Protein AF-A0A6D2G3J3-F1 (afdb_monomer_lite)

Secondary structure (DSSP, 8-state):
--------TT-PPPHHHHHHTT-GGGSB--HHHHHTT----TT-B-GGGS-GGGS-SS--EEEE-STTTT----TTS--HHHHHHHH-TTSEEEEESS---S-TT-TTT--GGG-----SSEEEEETTEEEEEE---S---GGGT-

Sequence (146 aa):
MYKGASLAPDGGFSGEDIKDNDLNASLYAGRIRKWLGDDKCDEARTINDIDFTKFSSEDPIIEIHGCKSGNDTDPLTDSITKNLSEELPNGYVIGHTTKANPIINGDGKTSRKQQDYRHGQRVIWKGGKVIKMINKKGMLTVKDFV

Foldseek 3Di:
DDPAQDQDPVGGDALCRCVVRVYPRLQAQDPLCVVVVVRSDPNRHHPVVDPLVPDDLDAEEEEDQAAQLVAPPDVRDHNNQLVVQLSRQRYKYKYANHGFFQQQVDPPPQDPVSGDRQADWMFIDHNSDTQDIDGDHDDDDPVNSD

Radius of gyration: 16.51 Å; chains: 1; bounding box: 36×44×38 Å

Organism: NCBI:txid59202

Structure (mmCIF, N/CA/C/O backbone):
data_AF-A0A6D2G3J3-F1
#
_entry.id   AF-A0A6D2G3J3-F1
#
loop_
_atom_site.group_PDB
_atom_site.id
_atom_site.type_symbol
_atom_site.label_atom_id
_atom_site.label_alt_id
_atom_site.label_comp_id
_atom_site.label_asym_id
_atom_site.label_entity_id
_atom_site.label_seq_id
_atom_site.pdbx_PDB_ins_code
_atom_site.Cartn_x
_atom_site.Cartn_y
_atom_site.Cartn_z
_atom_site.occupancy
_atom_site.B_iso_or_equiv
_atom_site.auth_seq_id
_atom_site.auth_comp_id
_atom_site.auth_asym_id
_atom_site.auth_atom_id
_atom_site.pdbx_PDB_model_num
ATOM 1 N N . MET A 1 1 ? 24.639 -5.647 -14.746 1.00 32.47 1 MET A N 1
ATOM 2 C CA . MET A 1 1 ? 23.232 -5.192 -14.692 1.00 32.47 1 MET A CA 1
ATOM 3 C C . MET A 1 1 ? 22.597 -5.927 -13.520 1.00 32.47 1 MET A C 1
ATOM 5 O O . MET A 1 1 ? 22.607 -7.147 -13.548 1.00 32.47 1 MET A O 1
ATOM 9 N N . TYR A 1 2 ? 22.183 -5.236 -12.453 1.00 28.42 2 TYR A N 1
ATOM 10 C CA . TYR A 1 2 ? 21.574 -5.899 -11.292 1.00 28.42 2 TYR A CA 1
ATOM 11 C C . TYR A 1 2 ? 20.195 -6.439 -11.690 1.00 28.42 2 TYR A C 1
ATOM 13 O O . TYR A 1 2 ? 19.309 -5.660 -12.045 1.00 28.42 2 TYR A O 1
ATOM 21 N N . LYS A 1 3 ? 20.029 -7.767 -11.671 1.00 36.06 3 LYS A N 1
ATOM 22 C CA . LYS A 1 3 ? 18.746 -8.449 -11.885 1.00 36.06 3 LYS A CA 1
ATOM 23 C C . LYS A 1 3 ? 17.907 -8.288 -10.611 1.00 36.06 3 LYS A C 1
ATOM 25 O O . LYS A 1 3 ? 17.947 -9.112 -9.711 1.00 36.06 3 LYS A O 1
ATOM 30 N N . GLY A 1 4 ? 17.228 -7.152 -10.484 1.00 37.12 4 GLY A N 1
ATOM 31 C CA . GLY A 1 4 ? 16.312 -6.898 -9.373 1.00 37.12 4 GLY A CA 1
ATOM 32 C C . GLY A 1 4 ? 15.032 -7.726 -9.493 1.00 37.12 4 GLY A C 1
ATOM 33 O O . GLY A 1 4 ? 14.555 -7.973 -10.599 1.00 37.12 4 GLY A O 1
ATOM 34 N N . ALA A 1 5 ? 14.473 -8.101 -8.342 1.00 42.00 5 ALA A N 1
ATOM 35 C CA . ALA A 1 5 ? 13.195 -8.784 -8.147 1.00 42.00 5 ALA A CA 1
ATOM 36 C C . ALA A 1 5 ? 12.000 -8.010 -8.731 1.00 42.00 5 ALA A C 1
ATOM 38 O O . ALA A 1 5 ? 11.238 -7.372 -8.011 1.00 42.00 5 ALA A O 1
ATOM 39 N N . SER A 1 6 ? 11.837 -8.006 -10.046 1.00 39.44 6 SER A N 1
ATOM 40 C CA . SER A 1 6 ? 10.628 -7.510 -10.688 1.00 39.44 6 SER A CA 1
ATOM 41 C C . SER A 1 6 ? 10.017 -8.679 -11.427 1.00 39.44 6 SER A C 1
ATOM 43 O O . SER A 1 6 ? 10.648 -9.220 -12.328 1.00 39.44 6 SER A O 1
ATOM 45 N N . LEU A 1 7 ? 8.790 -9.045 -11.053 1.00 44.38 7 LEU A N 1
ATOM 46 C CA . LEU A 1 7 ? 7.916 -9.905 -11.847 1.00 44.38 7 LEU A CA 1
ATOM 47 C C . LEU A 1 7 ? 7.783 -9.264 -13.232 1.00 44.38 7 LEU A C 1
ATOM 49 O O . LEU A 1 7 ? 7.046 -8.292 -13.421 1.00 44.38 7 LEU A O 1
ATOM 53 N N . ALA A 1 8 ? 8.603 -9.727 -14.166 1.00 41.12 8 ALA A N 1
ATOM 54 C CA . ALA A 1 8 ? 8.584 -9.267 -15.532 1.00 41.12 8 ALA A CA 1
ATOM 55 C C . ALA A 1 8 ? 7.423 -9.980 -16.260 1.00 41.12 8 ALA A C 1
ATOM 57 O O . ALA A 1 8 ? 7.144 -11.147 -15.965 1.00 41.12 8 ALA A O 1
ATOM 58 N N . PRO A 1 9 ? 6.685 -9.291 -17.150 1.00 37.84 9 PRO A N 1
ATOM 59 C CA . PRO A 1 9 ? 5.530 -9.875 -17.837 1.00 37.84 9 PRO A CA 1
ATOM 60 C C . PRO A 1 9 ? 5.888 -11.062 -18.749 1.00 37.84 9 PRO A C 1
ATOM 62 O O . PRO A 1 9 ? 5.006 -11.819 -19.134 1.00 37.84 9 PRO A O 1
ATOM 65 N N . ASP A 1 10 ? 7.166 -11.207 -19.096 1.00 46.94 10 ASP A N 1
ATOM 66 C CA . ASP A 1 10 ? 7.763 -12.271 -19.907 1.00 46.94 10 ASP A CA 1
ATOM 67 C C . ASP A 1 10 ? 8.249 -13.480 -19.083 1.00 46.94 10 ASP A C 1
ATOM 69 O O . ASP A 1 10 ? 8.765 -14.441 -19.649 1.00 46.94 10 ASP A O 1
ATOM 73 N N . GLY A 1 11 ? 8.024 -13.477 -17.765 1.00 45.66 11 GLY A N 1
ATOM 74 C CA . GLY A 1 11 ? 8.331 -14.594 -16.874 1.00 45.66 11 GLY A CA 1
ATOM 75 C C . GLY A 1 11 ? 9.299 -14.207 -15.760 1.00 45.66 11 GLY A C 1
ATOM 76 O O . GLY A 1 11 ? 10.249 -13.453 -15.951 1.00 45.66 11 GLY A O 1
ATOM 77 N N . GLY A 1 12 ? 9.045 -14.723 -14.554 1.00 51.53 12 GLY A N 1
ATOM 78 C CA . GLY A 1 12 ? 9.976 -14.588 -13.434 1.00 51.53 12 GLY A CA 1
ATOM 79 C C . GLY A 1 12 ? 11.295 -15.324 -13.697 1.00 51.53 12 GLY A C 1
ATOM 80 O O . GLY A 1 12 ? 11.358 -16.226 -14.535 1.00 51.53 12 GLY A O 1
ATOM 81 N N . PHE A 1 13 ? 12.337 -14.967 -12.944 1.00 55.53 13 PHE A N 1
ATOM 82 C CA . PHE A 1 13 ? 13.652 -15.618 -12.999 1.00 55.53 13 PHE A CA 1
ATOM 83 C C . PHE A 1 13 ? 13.544 -17.155 -12.958 1.00 55.53 13 PHE A C 1
ATOM 85 O O . PHE A 1 13 ? 12.651 -17.715 -12.310 1.00 55.53 13 PHE A O 1
ATOM 92 N N . SER A 1 14 ? 14.413 -17.861 -13.690 1.00 57.06 14 SER A N 1
ATOM 93 C CA . SER A 1 14 ? 14.538 -19.320 -13.562 1.00 57.06 14 SER A CA 1
ATOM 94 C C . SER A 1 14 ? 15.073 -19.698 -12.171 1.00 57.06 14 SER A C 1
ATOM 96 O O . SER A 1 14 ? 15.670 -18.870 -11.484 1.00 57.06 14 SER A O 1
ATOM 98 N N . GLY A 1 15 ? 14.847 -20.941 -11.727 1.00 54.97 15 GLY A N 1
ATOM 99 C CA . GLY A 1 15 ? 15.386 -21.416 -10.443 1.00 54.97 15 GLY A CA 1
ATOM 100 C C . GLY A 1 15 ? 16.921 -21.402 -10.409 1.00 54.97 15 GLY A C 1
ATOM 101 O O . GLY A 1 15 ? 17.517 -21.193 -9.356 1.00 54.97 15 GLY A O 1
ATOM 102 N N . GLU A 1 16 ? 17.552 -21.560 -11.573 1.00 59.25 16 GLU A N 1
ATOM 103 C CA . GLU A 1 16 ? 19.001 -21.460 -11.778 1.00 59.25 16 GLU A CA 1
ATOM 104 C C . GLU A 1 16 ? 19.473 -20.002 -11.680 1.00 59.25 16 GLU A C 1
ATOM 106 O O . GLU A 1 16 ? 20.383 -19.712 -10.911 1.00 59.25 16 GLU A O 1
ATOM 111 N N . ASP A 1 17 ? 18.778 -19.054 -12.330 1.00 61.06 17 ASP A N 1
ATOM 112 C CA . ASP A 1 17 ? 19.082 -17.617 -12.216 1.00 61.06 17 ASP A CA 1
ATOM 113 C C . ASP A 1 17 ? 19.061 -17.127 -10.760 1.00 61.06 17 ASP A C 1
ATOM 115 O O . ASP A 1 17 ? 19.862 -16.268 -10.390 1.00 61.06 17 ASP A O 1
ATOM 119 N N . ILE A 1 18 ? 18.130 -17.644 -9.951 1.00 54.69 18 ILE A N 1
ATOM 120 C CA . ILE A 1 18 ? 17.973 -17.283 -8.538 1.00 54.69 18 ILE A CA 1
ATOM 121 C C . ILE A 1 18 ? 19.169 -17.770 -7.714 1.00 54.69 18 ILE A C 1
ATOM 123 O O . ILE A 1 18 ? 19.730 -16.986 -6.949 1.00 54.69 18 ILE A O 1
ATOM 127 N N . LYS A 1 19 ? 19.575 -19.034 -7.902 1.00 59.72 19 LYS A N 1
ATOM 128 C CA . LYS A 1 19 ? 20.701 -19.654 -7.185 1.00 59.72 19 LYS A CA 1
ATOM 129 C C . LYS A 1 19 ? 22.039 -19.036 -7.577 1.00 59.72 19 LYS A C 1
ATOM 131 O O . LYS A 1 19 ? 22.827 -18.688 -6.705 1.00 59.72 19 LYS A O 1
ATOM 136 N N . ASP A 1 20 ? 22.265 -18.844 -8.873 1.00 69.00 20 ASP A N 1
ATOM 137 C CA . ASP A 1 20 ? 23.549 -18.369 -9.398 1.00 69.00 20 ASP A CA 1
ATOM 138 C C . ASP A 1 20 ? 23.824 -16.896 -9.072 1.00 69.00 20 ASP A C 1
ATOM 140 O O . ASP A 1 20 ? 24.972 -16.453 -9.095 1.00 69.00 20 ASP A O 1
ATOM 144 N N . ASN A 1 21 ? 22.777 -16.119 -8.779 1.00 58.59 21 ASN A N 1
ATOM 145 C CA . ASN A 1 21 ? 22.884 -14.684 -8.516 1.00 58.59 21 ASN A CA 1
ATOM 146 C C . ASN A 1 21 ? 22.470 -14.290 -7.087 1.00 58.59 21 ASN A C 1
ATOM 148 O O . ASN A 1 21 ? 22.309 -13.096 -6.832 1.00 58.59 21 ASN A O 1
ATOM 152 N N . ASP A 1 22 ? 22.288 -15.261 -6.181 1.00 59.59 22 ASP A N 1
ATOM 153 C CA . ASP A 1 22 ? 21.874 -15.047 -4.781 1.00 59.59 22 ASP A CA 1
ATOM 154 C C . ASP A 1 22 ? 20.650 -14.110 -4.659 1.00 59.59 22 ASP A C 1
ATOM 156 O O . ASP A 1 22 ? 20.591 -13.159 -3.869 1.00 59.59 22 ASP A O 1
ATOM 160 N N . LEU A 1 23 ? 19.669 -14.307 -5.547 1.00 54.72 23 LEU A N 1
ATOM 161 C CA . LEU A 1 23 ? 18.527 -13.406 -5.658 1.00 54.72 23 LEU A CA 1
ATOM 162 C C . LEU A 1 23 ? 17.465 -13.776 -4.621 1.00 54.72 23 LEU A C 1
ATOM 164 O O . LEU A 1 23 ? 16.658 -14.671 -4.840 1.00 54.72 23 LEU A O 1
ATOM 168 N N . ASN A 1 24 ? 17.327 -12.973 -3.565 1.00 51.47 24 ASN A N 1
ATOM 169 C CA . ASN A 1 24 ? 16.209 -13.041 -2.599 1.00 51.47 24 ASN A CA 1
ATOM 170 C C . ASN A 1 24 ? 14.825 -12.654 -3.194 1.00 51.47 24 ASN A C 1
ATOM 172 O O . ASN A 1 24 ? 13.871 -12.338 -2.486 1.00 51.47 24 ASN A O 1
ATOM 176 N N . ALA A 1 25 ? 14.716 -12.620 -4.520 1.00 47.16 25 ALA A N 1
ATOM 177 C CA . ALA A 1 25 ? 13.655 -12.000 -5.301 1.00 47.16 25 ALA A CA 1
ATOM 178 C C . ALA A 1 25 ? 12.357 -12.811 -5.417 1.00 47.16 25 ALA A C 1
ATOM 180 O O . ALA A 1 25 ? 11.298 -12.239 -5.668 1.00 47.16 25 ALA A O 1
ATOM 181 N N . SER A 1 26 ? 12.438 -14.135 -5.293 1.00 43.78 26 SER A N 1
ATOM 182 C CA . SER A 1 26 ? 11.323 -15.062 -5.534 1.00 43.78 26 SER A CA 1
ATOM 183 C C . SER A 1 26 ? 10.503 -15.382 -4.284 1.00 43.78 26 SER A C 1
ATOM 185 O O . SER A 1 26 ? 9.622 -16.233 -4.327 1.00 43.78 26 SER A O 1
ATOM 187 N N . LEU A 1 27 ? 10.776 -14.709 -3.166 1.00 45.59 27 LEU A N 1
ATOM 188 C CA . LEU A 1 27 ? 10.206 -15.026 -1.855 1.00 45.59 27 LEU A CA 1
ATOM 189 C C . LEU A 1 27 ? 8.756 -14.570 -1.647 1.00 45.59 27 LEU A C 1
ATOM 191 O O . LEU A 1 27 ? 8.267 -14.703 -0.537 1.00 45.59 27 LEU A O 1
ATOM 195 N N . TYR A 1 28 ? 8.080 -14.045 -2.673 1.00 49.50 28 TYR A N 1
ATOM 196 C CA . TYR A 1 28 ? 6.667 -13.660 -2.601 1.00 49.50 28 TYR A CA 1
ATOM 197 C C . TYR A 1 28 ? 5.931 -14.116 -3.862 1.00 49.50 28 TYR A C 1
ATOM 199 O O . TYR A 1 28 ? 5.455 -13.309 -4.663 1.00 49.50 28 TYR A O 1
ATOM 207 N N . ALA A 1 29 ? 5.876 -15.430 -4.074 1.00 50.41 29 ALA A N 1
ATOM 208 C CA . ALA A 1 29 ? 4.914 -15.998 -5.003 1.00 50.41 29 ALA A CA 1
ATOM 209 C C . ALA A 1 29 ? 3.524 -15.887 -4.363 1.00 50.41 29 ALA A C 1
ATOM 211 O O . ALA A 1 29 ? 3.307 -16.287 -3.222 1.00 50.41 29 ALA A O 1
ATOM 212 N N . GLY A 1 30 ? 2.589 -15.261 -5.068 1.00 50.88 30 GLY A N 1
ATOM 213 C CA . GLY A 1 30 ? 1.220 -15.122 -4.593 1.00 50.88 30 GLY A CA 1
ATOM 214 C C . GLY A 1 30 ? 0.538 -16.460 -4.303 1.00 50.88 30 GLY A C 1
ATOM 215 O O . GLY A 1 30 ? 0.917 -17.489 -4.863 1.00 50.88 30 GLY A O 1
ATOM 216 N N . ARG A 1 31 ? -0.537 -16.438 -3.506 1.00 50.44 31 ARG A N 1
ATOM 217 C CA . ARG A 1 31 ? -1.372 -17.599 -3.137 1.00 50.44 31 ARG A CA 1
ATOM 218 C C . ARG A 1 31 ? -1.748 -18.469 -4.342 1.00 50.44 31 ARG A C 1
ATOM 220 O O . ARG A 1 31 ? -1.781 -19.693 -4.239 1.00 50.44 31 ARG A O 1
ATOM 227 N N . ILE A 1 32 ? -2.009 -17.834 -5.486 1.00 51.47 32 ILE A N 1
ATOM 228 C CA . ILE A 1 32 ? -2.406 -18.492 -6.736 1.00 51.47 32 ILE A CA 1
ATOM 229 C C . ILE A 1 32 ? -1.213 -19.155 -7.444 1.00 51.47 32 ILE A C 1
ATOM 231 O O . ILE A 1 32 ? -1.379 -20.247 -7.975 1.00 51.47 32 ILE A O 1
ATOM 235 N N . ARG A 1 33 ? -0.003 -18.577 -7.409 1.00 54.16 33 ARG A N 1
ATOM 236 C CA . ARG A 1 33 ? 1.192 -19.215 -8.004 1.00 54.16 33 ARG A CA 1
ATOM 237 C C . ARG A 1 33 ? 1.638 -20.450 -7.226 1.00 54.16 33 ARG A C 1
ATOM 239 O O . ARG A 1 33 ? 1.904 -21.475 -7.851 1.00 54.16 33 ARG A O 1
ATOM 246 N N . LYS A 1 34 ? 1.562 -20.388 -5.892 1.00 53.56 34 LYS A N 1
ATOM 247 C CA . LYS A 1 34 ? 1.786 -21.542 -5.011 1.00 53.56 34 LYS A CA 1
ATOM 248 C C . LYS A 1 34 ? 0.809 -22.673 -5.288 1.00 53.56 34 LYS A C 1
ATOM 250 O O . LYS A 1 34 ? 1.203 -23.829 -5.399 1.00 53.56 34 LYS A O 1
ATOM 255 N N . TRP A 1 35 ? -0.470 -22.337 -5.458 1.00 51.88 35 TRP A N 1
ATOM 256 C CA . TRP A 1 35 ? -1.500 -23.312 -5.814 1.00 51.88 35 TRP A CA 1
ATOM 257 C C . TRP A 1 35 ? -1.303 -23.915 -7.216 1.00 51.88 35 TRP A C 1
ATOM 259 O O . TRP A 1 35 ? -1.582 -25.095 -7.412 1.00 51.88 35 TRP A O 1
ATOM 269 N N . LEU A 1 36 ? -0.781 -23.140 -8.173 1.00 53.84 36 LEU A N 1
ATOM 270 C CA . LEU A 1 36 ? -0.466 -23.604 -9.530 1.00 53.84 36 LEU A CA 1
ATOM 271 C C . LEU A 1 36 ? 0.881 -24.346 -9.643 1.00 53.84 36 LEU A C 1
ATOM 273 O O . LEU A 1 36 ? 1.215 -24.809 -10.731 1.00 53.84 36 LEU A O 1
ATOM 277 N N . GLY A 1 37 ? 1.649 -24.478 -8.554 1.00 52.28 37 GLY A N 1
ATOM 278 C CA . GLY A 1 37 ? 2.940 -25.174 -8.558 1.00 52.28 37 GLY A CA 1
ATOM 279 C C . GLY A 1 37 ? 4.057 -24.439 -9.312 1.00 52.28 37 GLY A C 1
ATOM 280 O O . GLY A 1 37 ? 5.036 -25.068 -9.702 1.00 52.28 37 GLY A O 1
ATOM 281 N N . ASP A 1 38 ? 3.925 -23.123 -9.520 1.00 51.06 38 ASP A N 1
ATOM 282 C CA . ASP A 1 38 ? 4.932 -22.263 -10.179 1.00 51.06 38 ASP A CA 1
ATOM 283 C C . ASP A 1 38 ? 5.984 -21.719 -9.182 1.00 51.06 38 ASP A C 1
ATOM 285 O O . ASP A 1 38 ? 6.792 -20.840 -9.493 1.00 51.06 38 ASP A O 1
ATOM 289 N N . ASP A 1 39 ? 5.990 -22.243 -7.955 1.00 52.56 39 ASP A N 1
ATOM 290 C CA . ASP A 1 39 ? 6.930 -21.852 -6.911 1.00 52.56 39 ASP A CA 1
ATOM 291 C C . ASP A 1 39 ? 8.272 -22.555 -7.14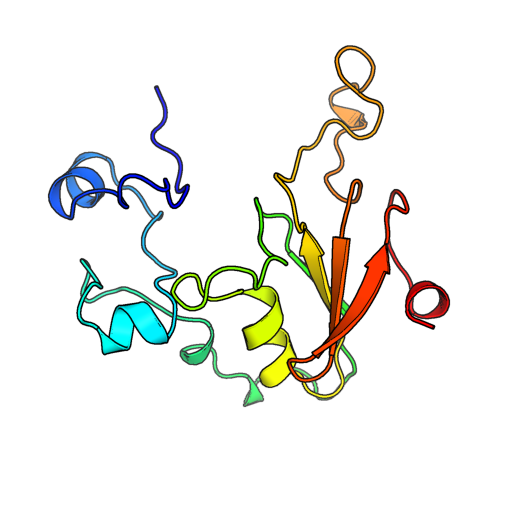4 1.00 52.56 39 ASP A C 1
ATOM 293 O O . ASP A 1 39 ? 8.477 -23.711 -6.786 1.00 52.56 39 ASP A O 1
ATOM 297 N N . LYS A 1 40 ? 9.224 -21.841 -7.753 1.00 50.44 40 LYS A N 1
ATOM 298 C CA . LYS A 1 40 ? 10.564 -22.365 -8.083 1.00 50.44 40 LYS A CA 1
ATOM 299 C C . LYS A 1 40 ? 11.495 -22.561 -6.872 1.00 50.44 40 LYS A C 1
ATOM 301 O O . LYS A 1 40 ? 12.694 -22.755 -7.068 1.00 50.44 40 LYS A O 1
ATOM 306 N N . CYS A 1 41 ? 10.996 -22.454 -5.640 1.00 49.09 41 CYS A N 1
ATOM 307 C CA . CYS A 1 41 ? 11.817 -22.577 -4.438 1.00 49.09 41 CYS A CA 1
ATOM 308 C C . CYS A 1 41 ? 10.999 -23.101 -3.251 1.00 49.09 41 CYS A C 1
ATOM 310 O O . CYS A 1 41 ? 10.033 -22.458 -2.848 1.00 49.09 41 CYS A O 1
ATOM 312 N N . ASP A 1 42 ? 11.438 -24.207 -2.643 1.00 50.94 42 ASP A N 1
ATOM 313 C CA . ASP A 1 42 ? 10.820 -24.814 -1.449 1.00 50.94 42 ASP A CA 1
ATOM 314 C C . ASP A 1 42 ? 10.806 -23.869 -0.228 1.00 50.94 42 ASP A C 1
ATOM 316 O O . ASP A 1 42 ? 10.091 -24.091 0.749 1.00 50.94 42 ASP A O 1
ATOM 320 N N . GLU A 1 43 ? 11.585 -22.785 -0.282 1.00 49.78 43 GLU A N 1
ATOM 321 C CA . GLU A 1 43 ? 11.645 -21.751 0.749 1.00 49.78 43 GLU A CA 1
ATOM 322 C C . GLU A 1 43 ? 10.685 -20.578 0.513 1.00 49.78 43 GLU A C 1
ATOM 324 O O . GLU A 1 43 ? 10.587 -19.708 1.383 1.00 49.78 43 GLU A O 1
ATOM 329 N N . ALA A 1 44 ? 9.967 -20.543 -0.618 1.00 54.47 44 ALA A N 1
ATOM 330 C CA . ALA A 1 44 ? 9.038 -19.466 -0.946 1.00 54.47 44 ALA A CA 1
ATOM 331 C C . ALA A 1 44 ? 8.036 -19.248 0.196 1.00 54.47 44 ALA A C 1
ATOM 333 O O . ALA A 1 44 ? 7.309 -20.157 0.611 1.00 54.47 44 ALA A O 1
ATOM 334 N N . ARG A 1 45 ? 8.024 -18.019 0.716 1.00 58.19 45 ARG A N 1
ATOM 335 C CA . ARG A 1 45 ? 7.071 -17.584 1.727 1.00 58.19 45 ARG A CA 1
ATOM 336 C C . ARG A 1 45 ? 5.971 -16.761 1.072 1.00 58.19 45 ARG A C 1
ATOM 338 O O . ARG A 1 45 ? 6.109 -16.227 -0.022 1.00 58.19 45 ARG A O 1
ATOM 345 N N . THR A 1 46 ? 4.840 -16.678 1.736 1.00 65.50 46 THR A N 1
ATOM 346 C CA . THR A 1 46 ? 3.712 -15.847 1.331 1.00 65.50 46 THR A CA 1
ATOM 347 C C . THR A 1 46 ? 3.313 -14.968 2.505 1.00 65.50 46 THR A C 1
ATOM 349 O O . THR A 1 46 ? 3.679 -15.249 3.645 1.00 65.50 46 THR A O 1
ATOM 352 N N . ILE A 1 47 ? 2.529 -13.915 2.253 1.00 70.00 47 ILE A N 1
ATOM 353 C CA . ILE A 1 47 ? 1.923 -13.125 3.339 1.00 70.00 47 ILE A CA 1
ATOM 354 C C . ILE A 1 47 ? 1.204 -14.025 4.347 1.00 70.00 47 ILE A C 1
ATOM 356 O O . ILE A 1 47 ? 1.252 -13.758 5.540 1.00 70.00 47 ILE A O 1
ATOM 360 N N . ASN A 1 48 ? 0.605 -15.117 3.875 1.00 69.75 48 ASN A N 1
ATOM 361 C CA . ASN A 1 48 ? -0.175 -16.033 4.699 1.00 69.75 48 ASN A CA 1
ATOM 362 C C . ASN A 1 48 ? 0.689 -16.871 5.655 1.00 69.75 48 ASN A C 1
ATOM 364 O O . ASN A 1 48 ? 0.145 -17.518 6.542 1.00 69.75 48 ASN A O 1
ATOM 368 N N . ASP A 1 49 ? 2.017 -16.884 5.484 1.00 74.75 49 ASP A N 1
ATOM 369 C CA . ASP A 1 49 ? 2.927 -17.553 6.422 1.00 74.75 49 ASP A CA 1
ATOM 370 C C . ASP A 1 49 ? 3.236 -16.676 7.652 1.00 74.75 49 ASP A C 1
ATOM 372 O O . ASP A 1 49 ? 3.910 -17.120 8.583 1.00 74.75 49 ASP A O 1
ATOM 376 N N . ILE A 1 50 ? 2.769 -15.423 7.666 1.00 77.19 50 ILE A N 1
ATOM 377 C CA . ILE A 1 50 ? 2.885 -14.520 8.811 1.00 77.19 50 ILE A CA 1
ATOM 378 C C . ILE A 1 50 ? 1.821 -14.892 9.848 1.00 77.19 50 ILE A C 1
ATOM 380 O O . ILE A 1 50 ? 0.631 -14.956 9.547 1.00 77.19 50 ILE A O 1
ATOM 384 N N . ASP A 1 51 ? 2.237 -15.071 11.102 1.00 81.69 51 ASP A N 1
ATOM 385 C CA . ASP A 1 51 ? 1.308 -15.211 12.225 1.00 81.69 51 ASP A CA 1
ATOM 386 C C . ASP A 1 51 ? 0.730 -13.839 12.610 1.00 81.69 51 ASP A C 1
ATOM 388 O O . ASP A 1 51 ? 1.253 -13.129 13.478 1.00 81.69 51 ASP A O 1
ATOM 392 N N . PHE A 1 52 ? -0.367 -13.459 11.949 1.00 80.38 52 PHE A N 1
ATOM 393 C CA . PHE A 1 52 ? -1.060 -12.195 12.201 1.00 80.38 52 PHE A CA 1
ATOM 394 C C . PHE A 1 52 ? -1.640 -12.086 13.618 1.00 80.38 52 PHE A C 1
ATOM 396 O O . PHE A 1 52 ? -1.870 -10.974 14.090 1.00 80.38 52 PHE A O 1
ATOM 403 N N . THR A 1 53 ? -1.777 -13.196 14.358 1.00 80.94 53 THR A N 1
ATOM 404 C CA . THR A 1 53 ? -2.249 -13.168 15.756 1.00 80.94 53 THR A CA 1
ATOM 405 C C . THR A 1 53 ? -1.255 -12.504 16.713 1.00 80.94 53 THR A C 1
ATOM 407 O O . THR A 1 53 ? -1.618 -12.147 17.833 1.00 80.94 53 THR A O 1
ATOM 410 N N . LYS A 1 54 ? 0.004 -12.323 16.289 1.00 81.69 54 LYS A N 1
ATOM 411 C CA . LYS A 1 54 ? 1.040 -11.617 17.059 1.00 81.69 54 LYS A CA 1
ATOM 412 C C . LYS A 1 54 ? 0.980 -10.102 16.915 1.00 81.69 54 LYS A C 1
ATOM 414 O O . LYS A 1 54 ? 1.654 -9.403 17.671 1.00 81.69 54 LYS A O 1
ATOM 419 N N . PHE A 1 55 ? 0.225 -9.593 15.948 1.00 75.75 55 PHE A N 1
ATOM 420 C CA . PHE A 1 55 ? 0.096 -8.160 15.731 1.00 75.75 55 PHE A CA 1
ATOM 421 C C . PHE A 1 55 ? -0.926 -7.572 16.704 1.00 75.75 55 PHE A C 1
ATOM 423 O O . PHE A 1 55 ? -1.865 -8.240 17.135 1.00 75.75 55 PHE A O 1
ATOM 430 N N . SER A 1 56 ? -0.715 -6.308 17.077 1.00 74.31 56 SER A N 1
ATOM 431 C CA . SER A 1 56 ? -1.664 -5.567 17.909 1.00 74.31 56 SER A CA 1
ATOM 432 C C . SER A 1 56 ? -3.041 -5.527 17.241 1.00 74.31 56 SER A C 1
ATOM 434 O O . SER A 1 56 ? -3.135 -5.394 16.023 1.00 74.31 56 SER A O 1
ATOM 436 N N . SER A 1 57 ? -4.102 -5.585 18.048 1.00 71.06 57 SER A N 1
ATOM 437 C CA . SER A 1 57 ? -5.490 -5.427 17.595 1.00 71.06 57 SER A CA 1
ATOM 438 C C . SER A 1 57 ? -5.864 -3.982 17.243 1.00 71.06 57 SER A C 1
ATOM 440 O O . SER A 1 57 ? -7.029 -3.713 16.957 1.00 71.06 57 SER A O 1
ATOM 442 N N . GLU A 1 58 ? -4.918 -3.045 17.344 1.00 77.88 58 GLU A N 1
ATOM 443 C CA . GLU A 1 58 ? -5.084 -1.662 16.890 1.00 77.88 58 GLU A CA 1
ATOM 444 C C . GLU A 1 58 ? -5.346 -1.595 15.375 1.00 77.88 58 GLU A C 1
ATOM 446 O O . GLU A 1 58 ? -5.213 -2.590 14.671 1.00 77.88 58 GLU A O 1
ATOM 451 N N . ASP A 1 59 ? -5.729 -0.421 14.868 1.00 83.06 59 ASP A N 1
ATOM 452 C CA . ASP A 1 59 ? -6.045 -0.198 13.452 1.00 83.06 59 ASP A CA 1
ATOM 453 C C . ASP A 1 59 ? -4.778 0.252 12.688 1.00 83.06 59 ASP A C 1
ATOM 455 O O . ASP A 1 59 ? -4.552 1.461 12.545 1.00 83.06 59 ASP A O 1
ATOM 459 N N . PRO A 1 60 ? -3.900 -0.653 12.198 1.00 88.75 60 PRO A N 1
ATOM 460 C CA . PRO A 1 60 ? -2.644 -0.239 11.591 1.00 88.75 60 PRO A CA 1
ATOM 461 C C . PRO A 1 60 ? -2.882 0.489 10.269 1.00 88.75 60 PRO A C 1
ATOM 463 O O . PRO A 1 60 ? -3.774 0.146 9.493 1.00 88.75 60 PRO A O 1
ATOM 466 N N . ILE A 1 61 ? -2.016 1.456 9.969 1.00 92.12 61 ILE A N 1
ATOM 467 C CA . ILE A 1 61 ? -1.897 2.050 8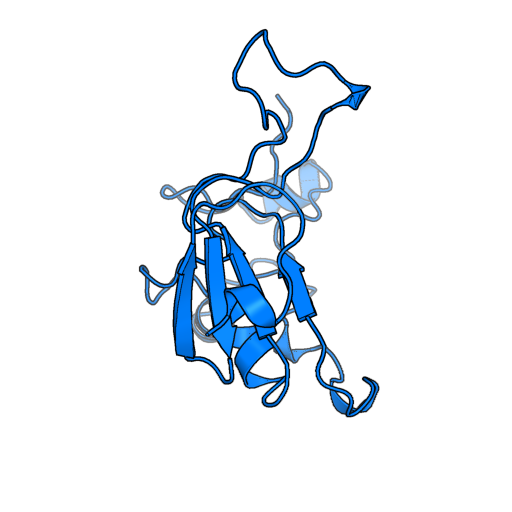.636 1.00 92.12 61 ILE A CA 1
ATOM 468 C C . ILE A 1 61 ? -0.554 1.605 8.066 1.00 92.12 61 ILE A C 1
ATOM 470 O O . ILE A 1 61 ? 0.497 2.030 8.544 1.00 92.12 61 ILE A O 1
ATOM 474 N N . ILE A 1 62 ? -0.591 0.747 7.052 1.00 91.81 62 ILE A N 1
ATOM 475 C CA . ILE A 1 62 ? 0.599 0.186 6.407 1.00 91.81 62 ILE A CA 1
ATOM 476 C C . ILE A 1 62 ? 0.689 0.732 4.986 1.00 91.81 62 ILE A C 1
ATOM 478 O O . ILE A 1 62 ? -0.276 0.664 4.235 1.00 91.81 62 ILE A O 1
ATOM 482 N N . GLU A 1 63 ? 1.851 1.245 4.584 1.00 93.75 63 GLU A N 1
ATOM 483 C CA . GLU A 1 63 ? 2.108 1.685 3.209 1.00 93.75 63 GLU A CA 1
ATOM 484 C C . GLU A 1 63 ? 3.284 0.898 2.612 1.00 93.75 63 GLU A C 1
ATOM 486 O O . GLU A 1 63 ? 4.395 0.932 3.139 1.00 93.75 63 GLU A O 1
ATOM 491 N N . ILE A 1 64 ? 3.035 0.174 1.514 1.00 90.94 64 ILE A N 1
ATOM 492 C CA . ILE A 1 64 ? 4.033 -0.652 0.822 1.00 90.94 64 ILE A CA 1
ATOM 493 C C . ILE A 1 64 ? 4.513 0.065 -0.441 1.00 90.94 64 ILE A C 1
ATOM 495 O O . ILE A 1 64 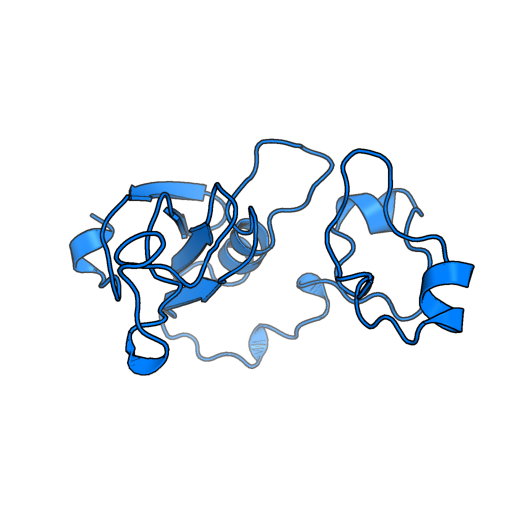? 3.807 0.143 -1.455 1.00 90.94 64 ILE A O 1
ATOM 499 N N . HIS A 1 65 ? 5.763 0.522 -0.410 1.00 89.31 65 HIS A N 1
ATOM 500 C CA . HIS A 1 65 ? 6.428 1.150 -1.549 1.00 89.31 65 HIS A CA 1
ATOM 501 C C . HIS A 1 65 ? 7.035 0.092 -2.473 1.00 89.31 65 HIS A C 1
ATOM 503 O O . HIS A 1 65 ? 8.192 -0.297 -2.337 1.00 89.31 65 HIS A O 1
ATOM 509 N N . GLY A 1 66 ? 6.242 -0.374 -3.431 1.00 83.00 66 GLY A N 1
ATOM 510 C CA . GLY A 1 66 ? 6.679 -1.318 -4.453 1.00 83.00 66 GLY A CA 1
ATOM 511 C C . GLY A 1 66 ? 6.094 -0.958 -5.809 1.00 83.00 66 GLY A C 1
ATOM 512 O O . GLY A 1 66 ? 5.086 -0.258 -5.907 1.00 83.00 66 GLY A O 1
ATOM 513 N N . CYS A 1 67 ? 6.723 -1.428 -6.882 1.00 84.75 67 CYS A N 1
ATOM 514 C CA . CYS A 1 67 ? 6.134 -1.287 -8.207 1.00 84.75 67 CYS A CA 1
ATOM 515 C C . CYS A 1 67 ? 4.841 -2.098 -8.278 1.00 84.75 67 CYS A C 1
ATOM 517 O O . CYS A 1 67 ? 4.881 -3.309 -8.101 1.00 84.75 67 CYS A O 1
ATOM 519 N N . LYS A 1 68 ? 3.716 -1.433 -8.567 1.00 84.12 68 LYS A N 1
ATOM 520 C CA . LYS A 1 68 ? 2.394 -2.064 -8.677 1.00 84.12 68 LYS A CA 1
ATOM 521 C C . LYS A 1 68 ? 1.959 -2.838 -7.414 1.00 84.12 68 LYS A C 1
ATOM 523 O O . LYS A 1 68 ? 1.120 -3.722 -7.519 1.00 84.12 68 LYS A O 1
ATOM 528 N N . SER A 1 69 ? 2.473 -2.499 -6.225 1.00 85.31 69 SER A N 1
ATOM 529 C CA . SER A 1 69 ? 2.125 -3.177 -4.958 1.00 85.31 69 SER A CA 1
ATOM 530 C C . SER A 1 69 ? 0.636 -3.094 -4.591 1.00 85.31 69 SER A C 1
ATOM 532 O O . SER A 1 69 ? 0.130 -3.925 -3.842 1.00 85.31 69 SER A O 1
ATOM 534 N N . GLY A 1 70 ? -0.054 -2.074 -5.103 1.00 84.69 70 GLY A N 1
ATOM 535 C CA . GLY A 1 70 ? -1.487 -1.833 -4.949 1.00 84.69 70 GLY A CA 1
ATOM 536 C C . GLY A 1 70 ? -2.358 -2.387 -6.073 1.00 84.69 70 GLY A C 1
ATOM 537 O O . GLY A 1 70 ? -3.575 -2.274 -6.009 1.00 84.69 70 GLY A O 1
ATOM 538 N N . ASN A 1 71 ? -1.761 -2.897 -7.143 1.00 79.12 71 ASN A N 1
ATOM 539 C CA . ASN A 1 71 ? -2.492 -3.224 -8.356 1.00 79.12 71 ASN A CA 1
ATOM 540 C C . ASN A 1 71 ? -3.162 -4.605 -8.241 1.00 79.12 71 ASN A C 1
ATOM 542 O O . ASN A 1 71 ? -2.487 -5.568 -7.912 1.00 79.12 71 ASN A O 1
ATOM 546 N N . ASP A 1 72 ? -4.454 -4.697 -8.568 1.00 71.44 72 ASP A N 1
ATOM 547 C CA . ASP A 1 72 ? -5.261 -5.940 -8.548 1.00 71.44 72 ASP A CA 1
ATOM 548 C C . ASP A 1 72 ? -5.862 -6.228 -9.940 1.00 71.44 72 ASP A C 1
ATOM 550 O O . ASP A 1 72 ? -6.961 -6.754 -10.076 1.00 71.44 72 ASP A O 1
ATOM 554 N N . THR A 1 73 ? -5.189 -5.779 -11.007 1.00 59.25 73 THR A N 1
ATOM 555 C CA . THR A 1 73 ? -5.698 -5.892 -12.391 1.00 59.25 73 THR A CA 1
ATOM 556 C C . THR A 1 73 ? -5.373 -7.217 -13.071 1.00 59.25 73 THR A C 1
ATOM 558 O O . THR A 1 73 ? -5.871 -7.455 -14.169 1.00 59.25 73 THR A O 1
ATOM 561 N N . ASP A 1 74 ? -4.570 -8.079 -12.453 1.00 56.97 74 ASP A N 1
ATOM 562 C CA . ASP A 1 74 ? -4.259 -9.398 -12.992 1.00 56.97 74 ASP A CA 1
ATOM 563 C C . ASP A 1 74 ? -4.586 -10.472 -11.939 1.00 56.97 74 ASP A C 1
ATOM 565 O O . ASP A 1 74 ? -3.960 -10.497 -10.883 1.00 56.97 74 ASP A O 1
ATOM 569 N N . PRO A 1 75 ? -5.553 -11.369 -12.211 1.00 51.94 75 PRO A N 1
ATOM 570 C CA . PRO A 1 75 ? -5.950 -12.427 -11.285 1.00 51.94 75 PRO A CA 1
ATOM 571 C C . PRO A 1 75 ? -4.839 -13.455 -11.010 1.00 51.94 75 PRO A C 1
ATOM 573 O O . PRO A 1 75 ? -5.007 -14.291 -10.129 1.00 51.94 75 PRO A O 1
ATOM 576 N N . LEU A 1 76 ? -3.719 -13.422 -11.743 1.00 44.16 76 LEU A N 1
ATOM 577 C CA . LEU A 1 76 ? -2.536 -14.259 -11.521 1.00 44.16 76 LEU A CA 1
ATOM 578 C C . LEU A 1 76 ? -1.392 -13.514 -10.807 1.00 44.16 76 LEU A C 1
ATOM 580 O O . LEU A 1 76 ? -0.435 -14.162 -10.363 1.00 44.16 76 LEU A O 1
ATOM 584 N N . THR A 1 77 ? -1.463 -12.182 -10.669 1.00 52.25 77 THR A N 1
ATOM 585 C CA . THR A 1 77 ? -0.566 -11.421 -9.789 1.00 52.25 77 THR A CA 1
ATOM 586 C C . THR A 1 77 ? -1.284 -11.020 -8.517 1.00 52.25 77 THR A C 1
ATOM 588 O O . THR A 1 77 ? -2.183 -10.190 -8.481 1.00 52.25 77 THR A O 1
ATOM 591 N N . ASP A 1 78 ? -0.829 -11.635 -7.440 1.00 61.00 78 ASP A N 1
ATOM 592 C CA . ASP A 1 78 ? -1.382 -11.445 -6.119 1.00 61.00 78 ASP A CA 1
ATOM 593 C C . ASP A 1 78 ? -0.988 -10.069 -5.566 1.00 61.00 78 ASP A C 1
ATOM 595 O O . ASP A 1 78 ? 0.196 -9.712 -5.513 1.00 61.00 78 ASP A O 1
ATOM 599 N N . SER A 1 79 ? -1.983 -9.268 -5.189 1.00 73.56 79 SER A N 1
ATOM 600 C CA . SER A 1 79 ? -1.747 -7.937 -4.638 1.00 73.56 79 SER A CA 1
ATOM 601 C C . SER A 1 79 ? -1.358 -8.073 -3.172 1.00 73.56 79 SER A C 1
ATOM 603 O O . SER A 1 79 ? -2.195 -8.311 -2.301 1.00 73.56 79 SER A O 1
ATOM 605 N N . ILE A 1 80 ? -0.070 -7.865 -2.886 1.00 79.56 80 ILE A N 1
ATOM 606 C CA . ILE A 1 80 ? 0.478 -7.892 -1.523 1.00 79.56 80 ILE A CA 1
ATOM 607 C C . ILE A 1 80 ? -0.328 -6.995 -0.566 1.00 79.56 80 ILE A C 1
ATOM 609 O O . ILE A 1 80 ? -0.551 -7.345 0.589 1.00 79.56 80 ILE A O 1
ATOM 613 N N . THR A 1 81 ? -0.818 -5.850 -1.050 1.00 88.25 81 THR A N 1
ATOM 614 C CA . THR A 1 81 ? -1.599 -4.919 -0.225 1.00 88.25 81 THR A CA 1
ATOM 615 C C . THR A 1 81 ? -3.040 -5.357 -0.007 1.00 88.25 81 THR A C 1
ATOM 617 O O . THR A 1 81 ? -3.564 -5.149 1.086 1.00 88.25 81 THR A O 1
ATOM 620 N N . LYS A 1 82 ? -3.664 -6.001 -0.999 1.00 86.19 82 LYS A N 1
ATOM 621 C CA . LYS A 1 82 ? -4.991 -6.601 -0.849 1.00 86.19 82 LYS A CA 1
ATOM 622 C C . LYS A 1 82 ? -4.958 -7.706 0.195 1.00 86.19 82 LYS A C 1
ATOM 624 O O . LYS A 1 82 ? -5.691 -7.601 1.173 1.00 86.19 82 LYS A O 1
ATOM 629 N N . ASN A 1 83 ? -4.060 -8.676 0.048 1.00 83.62 83 ASN A N 1
ATOM 630 C CA . ASN A 1 83 ? -3.964 -9.810 0.969 1.00 83.62 83 ASN A CA 1
ATOM 631 C C . ASN A 1 83 ? -3.671 -9.349 2.391 1.00 83.62 83 ASN A C 1
ATOM 633 O O . ASN A 1 83 ? -4.347 -9.751 3.329 1.00 83.62 83 ASN A O 1
ATOM 637 N N . LEU A 1 84 ? -2.723 -8.421 2.550 1.00 86.88 84 LEU A N 1
ATOM 638 C CA . LEU A 1 84 ? -2.425 -7.866 3.866 1.00 86.88 84 LEU A CA 1
ATOM 639 C C . LEU A 1 84 ? -3.643 -7.158 4.483 1.00 86.88 84 LEU A C 1
ATOM 641 O O . LEU A 1 84 ? -3.822 -7.182 5.695 1.00 86.88 84 LEU A O 1
ATOM 645 N N . SER A 1 85 ? -4.491 -6.532 3.663 1.00 89.62 85 SER A N 1
ATOM 646 C CA . SER A 1 85 ? -5.712 -5.880 4.146 1.00 89.62 85 SER A CA 1
ATOM 647 C C . SER A 1 85 ? -6.827 -6.859 4.521 1.00 89.62 85 SER A C 1
ATOM 649 O O . SER A 1 85 ? -7.699 -6.485 5.300 1.00 89.62 85 SE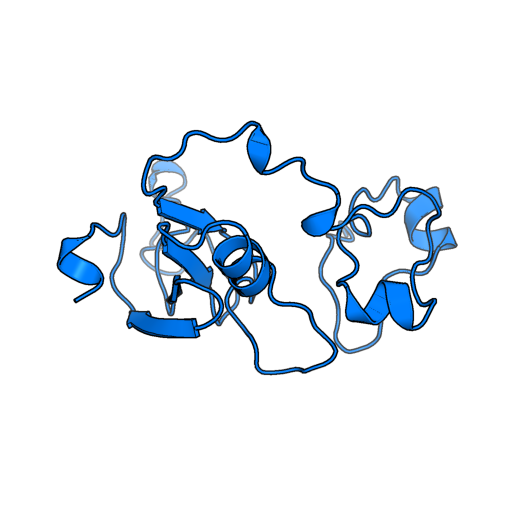R A O 1
ATOM 651 N N . GLU A 1 86 ? -6.830 -8.075 3.968 1.00 87.88 86 GLU A N 1
ATOM 652 C CA . GLU A 1 86 ? -7.764 -9.145 4.349 1.00 87.88 86 GLU A CA 1
ATOM 653 C C . GLU A 1 86 ? -7.407 -9.702 5.732 1.00 87.88 86 GLU A C 1
ATOM 655 O O . GLU A 1 86 ? -8.295 -9.894 6.560 1.00 87.88 86 GLU A O 1
ATOM 660 N N . GLU A 1 87 ? -6.109 -9.850 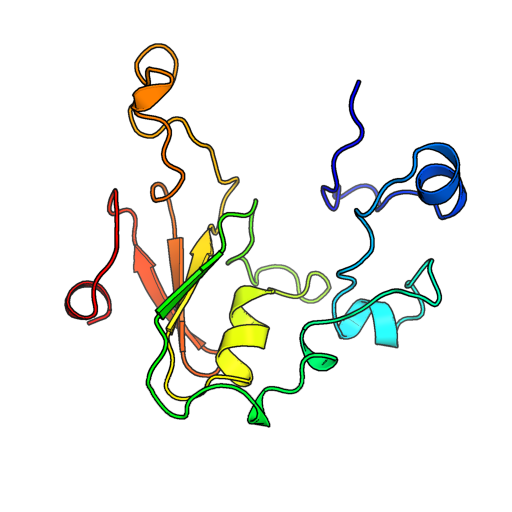6.011 1.00 87.12 87 GLU A N 1
ATOM 661 C CA . GLU A 1 87 ? -5.580 -10.310 7.304 1.00 87.12 87 GLU A CA 1
ATOM 662 C C . GLU A 1 87 ? -5.636 -9.229 8.402 1.00 87.12 87 GLU A C 1
ATOM 664 O O . GLU A 1 87 ? -5.636 -9.531 9.594 1.00 87.12 87 GLU A O 1
ATOM 669 N N . LEU A 1 88 ? -5.726 -7.951 8.013 1.00 87.62 88 LEU A N 1
ATOM 670 C CA . LEU A 1 88 ? -5.835 -6.797 8.913 1.00 87.62 88 LEU A CA 1
ATOM 671 C C . LEU A 1 88 ? -7.185 -6.080 8.724 1.00 87.62 88 LEU A C 1
ATOM 673 O O . LEU A 1 88 ? -7.215 -4.944 8.238 1.00 87.62 88 LEU A O 1
ATOM 677 N N . PRO A 1 89 ? -8.319 -6.690 9.121 1.00 81.31 89 PRO A N 1
ATOM 678 C CA . PRO A 1 89 ? -9.660 -6.214 8.762 1.00 81.31 89 PRO A CA 1
ATOM 679 C C . PRO A 1 89 ? -9.976 -4.794 9.259 1.00 81.31 89 PRO A C 1
ATOM 681 O O . PRO A 1 89 ? -10.730 -4.059 8.614 1.00 81.31 89 PRO A O 1
ATOM 684 N N . ASN A 1 90 ? -9.378 -4.379 10.379 1.00 87.25 90 ASN A N 1
ATOM 685 C CA . ASN A 1 90 ? -9.565 -3.033 10.918 1.00 87.25 90 ASN A CA 1
ATOM 686 C C . ASN A 1 90 ? -8.540 -2.018 10.383 1.00 87.25 90 ASN A C 1
ATOM 688 O O . ASN A 1 90 ? -8.808 -0.813 10.390 1.00 87.25 90 ASN A O 1
ATOM 692 N N . GLY A 1 91 ? -7.412 -2.490 9.852 1.00 90.56 91 GLY A N 1
ATOM 693 C CA . GLY A 1 91 ? -6.340 -1.657 9.324 1.00 90.56 91 GLY A CA 1
ATOM 694 C C . GLY A 1 91 ? -6.629 -1.062 7.946 1.00 90.56 91 GLY A C 1
ATOM 695 O O . GLY A 1 91 ? -7.646 -1.336 7.305 1.00 90.56 91 GLY A O 1
ATOM 696 N N . TYR A 1 92 ? -5.700 -0.230 7.488 1.00 93.81 92 TYR A N 1
ATOM 697 C CA . TYR A 1 92 ? -5.643 0.300 6.132 1.00 93.81 92 TYR A CA 1
ATOM 698 C C . TYR A 1 92 ? -4.302 -0.069 5.514 1.00 93.81 92 TYR A C 1
ATOM 700 O O . TYR A 1 92 ? -3.252 0.173 6.111 1.00 93.81 92 TYR A O 1
ATOM 708 N N . VAL A 1 93 ? -4.329 -0.607 4.298 1.00 93.75 93 VAL A N 1
ATOM 709 C CA . VAL A 1 93 ? -3.112 -0.956 3.562 1.00 93.75 93 VAL A CA 1
ATOM 710 C C . VAL A 1 93 ? -3.053 -0.156 2.270 1.00 93.75 93 VAL A C 1
ATOM 712 O O . VAL A 1 93 ? -3.998 -0.130 1.489 1.00 93.75 93 VAL A O 1
ATOM 715 N N . ILE A 1 94 ? -1.943 0.533 2.041 1.00 95.44 94 ILE A N 1
ATOM 716 C CA . ILE A 1 94 ? -1.754 1.456 0.927 1.00 95.44 94 ILE A CA 1
ATOM 717 C C . ILE A 1 94 ? -0.676 0.893 0.004 1.00 95.44 94 ILE A C 1
ATOM 719 O O . ILE A 1 94 ? 0.390 0.476 0.458 1.00 95.44 94 ILE A O 1
ATOM 723 N N . GLY A 1 95 ? -0.935 0.905 -1.301 1.00 93.31 95 GLY A N 1
ATOM 724 C CA . GLY A 1 95 ? 0.023 0.467 -2.316 1.00 93.31 95 GLY A CA 1
ATOM 725 C C . GLY A 1 95 ? 0.030 1.364 -3.538 1.00 93.31 95 GLY A C 1
ATOM 726 O O . GLY A 1 95 ? -0.936 2.077 -3.808 1.00 93.31 95 GLY A O 1
ATOM 727 N N . HIS A 1 96 ? 1.105 1.307 -4.319 1.00 92.44 96 HIS A N 1
ATOM 728 C CA . HIS A 1 96 ? 1.162 2.003 -5.601 1.00 92.44 96 HIS A CA 1
ATOM 729 C C . HIS A 1 96 ? 0.483 1.175 -6.683 1.00 92.44 96 HIS A C 1
ATOM 731 O O . HIS A 1 96 ? 0.770 -0.007 -6.853 1.00 92.44 96 HIS A O 1
ATOM 737 N N . THR A 1 97 ? -0.375 1.813 -7.467 1.00 88.88 97 THR A N 1
ATOM 738 C CA . THR A 1 97 ? -0.969 1.193 -8.666 1.00 88.88 97 THR A CA 1
ATOM 739 C C . THR A 1 97 ? 0.017 1.173 -9.842 1.00 88.88 97 THR A C 1
ATOM 741 O O . THR A 1 97 ? -0.089 0.349 -10.747 1.00 88.88 97 THR A O 1
ATOM 744 N N . THR A 1 98 ? 1.031 2.041 -9.804 1.00 85.56 98 THR A N 1
ATOM 745 C CA . THR A 1 98 ? 2.078 2.185 -10.824 1.00 85.56 98 THR A CA 1
ATOM 746 C C . THR A 1 98 ? 3.461 1.830 -10.271 1.00 85.56 98 THR A C 1
ATOM 748 O O . THR A 1 98 ? 3.610 1.394 -9.130 1.00 85.56 98 THR A O 1
ATOM 751 N N . LYS A 1 99 ? 4.519 2.024 -11.072 1.00 86.00 99 LYS A N 1
ATOM 752 C CA . LYS A 1 99 ? 5.900 1.929 -10.579 1.00 86.00 99 LYS A CA 1
ATOM 753 C C . LYS A 1 99 ? 6.161 3.021 -9.534 1.00 86.00 99 LYS A C 1
ATOM 755 O O . LYS A 1 99 ? 6.072 4.208 -9.857 1.00 86.00 99 LYS A O 1
ATOM 760 N N . ALA A 1 100 ? 6.471 2.617 -8.303 1.00 86.75 100 ALA A N 1
ATOM 761 C CA . ALA A 1 100 ? 6.933 3.530 -7.266 1.00 86.75 100 ALA A CA 1
ATOM 762 C C . ALA A 1 100 ? 8.324 4.060 -7.646 1.00 86.75 100 ALA A C 1
ATOM 764 O O . ALA A 1 100 ? 9.142 3.334 -8.212 1.00 86.75 100 ALA A O 1
ATOM 765 N N . ASN A 1 101 ? 8.590 5.331 -7.367 1.00 90.94 101 ASN A N 1
ATOM 766 C CA . ASN A 1 101 ? 9.889 5.945 -7.611 1.00 90.94 101 ASN A CA 1
ATOM 767 C C . ASN A 1 101 ? 10.196 6.944 -6.487 1.00 90.94 101 ASN A C 1
ATOM 769 O O . ASN A 1 101 ? 9.258 7.462 -5.897 1.00 90.94 101 ASN A O 1
ATOM 773 N N . PRO A 1 102 ? 11.474 7.205 -6.168 1.00 94.56 102 PRO A N 1
ATOM 774 C CA . PRO A 1 102 ? 11.837 8.124 -5.089 1.00 94.56 102 PRO A CA 1
ATOM 775 C C . PRO A 1 102 ? 11.802 9.601 -5.517 1.00 94.56 102 PRO A C 1
ATOM 777 O O . PRO A 1 102 ? 12.176 10.481 -4.743 1.00 94.56 102 PRO A O 1
ATOM 780 N N . ILE A 1 103 ? 11.461 9.896 -6.773 1.00 94.81 103 ILE A N 1
ATOM 781 C CA . ILE A 1 103 ? 11.691 11.191 -7.416 1.00 94.81 103 ILE A CA 1
ATOM 782 C C . ILE A 1 103 ? 10.451 12.090 -7.237 1.00 94.81 103 ILE A C 1
ATOM 784 O O . ILE A 1 103 ? 9.789 12.495 -8.195 1.00 94.81 103 ILE A O 1
ATOM 788 N N . ILE A 1 104 ? 10.132 12.426 -5.985 1.00 94.12 104 ILE A N 1
ATOM 789 C CA . ILE A 1 104 ? 8.879 13.094 -5.589 1.00 94.12 104 ILE A CA 1
ATOM 790 C C . ILE A 1 104 ? 8.621 14.459 -6.243 1.00 94.12 104 ILE A C 1
ATOM 792 O O . ILE A 1 104 ? 7.465 14.854 -6.440 1.00 94.12 104 ILE A O 1
ATOM 796 N N . ASN A 1 105 ? 9.674 15.191 -6.608 1.00 93.81 105 ASN A N 1
ATOM 797 C CA . ASN A 1 105 ? 9.587 16.498 -7.268 1.00 93.81 105 ASN A CA 1
ATOM 798 C C . ASN A 1 105 ? 9.796 16.419 -8.789 1.00 93.81 105 ASN A C 1
ATOM 800 O O . ASN A 1 105 ? 9.758 17.449 -9.463 1.00 93.81 105 ASN A O 1
ATOM 804 N N . GLY A 1 106 ? 9.976 15.213 -9.333 1.00 92.06 106 GLY A N 1
ATOM 805 C CA . GLY A 1 106 ? 10.279 14.975 -10.741 1.00 92.06 106 GLY A CA 1
ATOM 806 C C . GLY A 1 106 ? 11.778 14.922 -11.044 1.00 92.06 106 GLY A C 1
ATOM 807 O O . GLY A 1 106 ? 12.623 15.277 -10.209 1.00 92.06 106 GLY A O 1
ATOM 808 N N . ASP A 1 107 ? 12.088 14.417 -12.237 1.00 92.81 107 ASP A N 1
ATOM 809 C CA . ASP A 1 107 ? 13.457 14.163 -12.687 1.00 92.81 107 ASP A CA 1
ATOM 810 C C . ASP A 1 107 ? 14.289 15.451 -12.742 1.00 92.81 107 ASP A C 1
ATOM 812 O O . ASP A 1 107 ? 13.772 16.533 -13.032 1.00 92.81 107 ASP A O 1
ATOM 816 N N . GLY A 1 108 ? 15.558 15.354 -12.347 1.00 93.62 108 GLY A N 1
ATOM 817 C CA . GLY A 1 108 ? 16.462 16.499 -12.181 1.00 93.62 108 GLY A CA 1
ATOM 818 C C . GLY A 1 108 ? 16.078 17.507 -11.082 1.00 93.62 108 GLY A C 1
ATOM 819 O O . GLY A 1 108 ? 16.847 18.425 -10.811 1.00 93.62 108 GLY A O 1
ATOM 820 N N . LYS A 1 109 ? 14.918 17.354 -10.425 1.00 95.81 109 LYS A N 1
ATOM 821 C CA . LYS A 1 109 ? 14.389 18.287 -9.407 1.00 95.81 109 LYS A CA 1
ATOM 822 C C . LYS A 1 109 ? 14.361 17.708 -7.997 1.00 95.81 109 LYS A C 1
ATOM 824 O O . LYS A 1 109 ? 14.183 18.444 -7.028 1.00 95.81 109 LYS A O 1
ATOM 829 N N . THR A 1 110 ? 14.510 16.394 -7.869 1.00 94.62 110 THR A N 1
ATOM 830 C CA . THR A 1 110 ? 14.566 15.720 -6.569 1.00 94.62 110 THR A CA 1
ATOM 831 C C . THR A 1 110 ? 16.017 15.504 -6.171 1.00 94.62 110 THR A C 1
ATOM 833 O O . THR A 1 110 ? 16.716 14.681 -6.758 1.00 94.62 110 THR A O 1
ATOM 836 N N . SER A 1 111 ? 16.482 16.238 -5.161 1.00 95.69 111 SER A N 1
ATOM 837 C CA . SER A 1 111 ? 17.794 15.974 -4.565 1.00 95.69 111 SER A CA 1
ATOM 838 C C . SER A 1 111 ? 17.788 14.664 -3.773 1.00 95.69 111 SER A C 1
ATOM 840 O O . SER A 1 111 ? 16.738 14.179 -3.352 1.00 95.69 111 SER A O 1
ATOM 842 N N . ARG A 1 112 ? 18.975 14.1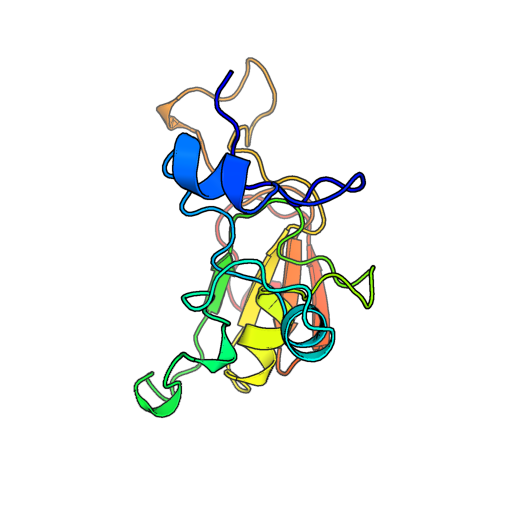15 -3.483 1.00 93.56 112 ARG A N 1
ATOM 843 C CA . ARG A 1 112 ? 19.111 12.886 -2.675 1.00 93.56 112 ARG A CA 1
ATOM 844 C C . ARG A 1 112 ? 18.397 12.976 -1.321 1.00 93.56 112 ARG A C 1
ATOM 846 O O . ARG A 1 112 ? 17.784 12.009 -0.899 1.00 93.56 112 ARG A O 1
ATOM 853 N N . LYS A 1 113 ? 18.434 14.142 -0.664 1.00 95.31 113 LYS A N 1
ATOM 854 C CA . LYS A 1 113 ? 17.779 14.368 0.640 1.00 95.31 113 LYS A CA 1
ATOM 855 C C . LYS A 1 113 ? 16.254 14.485 0.550 1.00 95.31 113 LYS A C 1
ATOM 857 O O . LYS A 1 113 ? 15.586 14.411 1.570 1.00 95.31 113 LYS A O 1
ATOM 862 N N . GLN A 1 114 ? 15.720 14.716 -0.646 1.00 95.31 114 GLN A N 1
ATOM 863 C CA . GLN A 1 114 ? 14.285 14.864 -0.898 1.00 95.31 114 GLN A CA 1
ATOM 864 C C . GLN A 1 114 ? 13.652 13.578 -1.432 1.00 95.31 114 GLN A C 1
ATOM 866 O O . GLN A 1 114 ? 12.465 13.590 -1.737 1.00 95.31 114 GLN A O 1
ATOM 871 N N . GLN A 1 115 ? 14.430 12.505 -1.599 1.00 94.81 115 GLN A N 1
ATOM 872 C CA . GLN A 1 115 ? 13.906 11.245 -2.100 1.00 94.81 115 GLN A CA 1
ATOM 873 C C . GLN A 1 115 ? 12.819 10.708 -1.172 1.00 94.81 115 GLN A C 1
ATOM 875 O O . GLN A 1 115 ? 13.029 10.556 0.029 1.00 94.81 115 GLN A O 1
ATOM 880 N N . ASP A 1 116 ? 11.656 10.427 -1.743 1.00 94.94 116 ASP A N 1
ATOM 881 C CA . ASP A 1 116 ? 10.488 9.937 -1.025 1.00 94.94 116 ASP A CA 1
ATOM 882 C C . ASP A 1 116 ? 9.604 9.188 -2.019 1.00 94.94 116 ASP A C 1
ATOM 884 O O . ASP A 1 116 ? 9.391 9.662 -3.131 1.00 94.94 116 ASP A O 1
ATOM 888 N N . TYR A 1 117 ? 9.107 8.020 -1.626 1.00 95.44 117 TYR A N 1
ATOM 889 C CA . TYR A 1 117 ? 8.260 7.181 -2.469 1.00 95.44 117 TYR A CA 1
ATOM 890 C C . TYR A 1 117 ? 6.771 7.489 -2.305 1.00 95.44 117 TYR A C 1
ATOM 892 O O . TYR A 1 117 ? 5.974 7.026 -3.111 1.00 95.44 117 TYR A O 1
ATOM 900 N N . ARG A 1 118 ? 6.374 8.296 -1.313 1.00 95.31 118 ARG A N 1
ATOM 901 C CA . ARG A 1 118 ? 4.971 8.566 -0.955 1.00 95.31 118 ARG A CA 1
ATOM 902 C C . ARG A 1 118 ? 4.295 9.539 -1.926 1.00 95.31 118 ARG A C 1
ATOM 904 O O . ARG A 1 118 ? 3.835 10.613 -1.540 1.00 95.31 118 ARG A O 1
ATOM 911 N N . HIS A 1 119 ? 4.267 9.219 -3.214 1.00 94.88 119 HIS A N 1
ATOM 912 C CA . HIS A 1 119 ? 3.637 10.032 -4.256 1.00 94.88 119 HIS A CA 1
ATOM 913 C C . HIS A 1 119 ? 3.205 9.209 -5.477 1.00 94.88 119 HIS A C 1
ATOM 915 O O . HIS A 1 119 ? 3.500 8.025 -5.600 1.00 94.88 119 HIS A O 1
ATOM 921 N N . GLY A 1 120 ? 2.513 9.853 -6.420 1.00 93.06 120 GLY A N 1
ATOM 922 C CA . GLY A 1 120 ? 1.898 9.154 -7.551 1.00 93.06 120 GLY A CA 1
ATOM 923 C C . GLY A 1 120 ? 0.610 8.438 -7.140 1.00 93.06 120 GLY A C 1
ATOM 924 O O . GLY A 1 120 ? 0.102 8.656 -6.037 1.00 93.06 120 GLY A O 1
ATOM 925 N N . GLN A 1 121 ? 0.074 7.608 -8.038 1.00 93.94 121 GLN A N 1
ATOM 926 C CA . GLN A 1 121 ? -1.224 6.971 -7.832 1.00 93.94 121 GLN A CA 1
ATOM 927 C C . GLN A 1 121 ? -1.123 5.807 -6.854 1.00 93.94 121 GLN A C 1
ATOM 929 O O . GLN A 1 121 ? -0.576 4.739 -7.155 1.00 93.94 121 GLN A O 1
ATOM 934 N N . ARG A 1 122 ? -1.699 6.029 -5.678 1.00 94.38 122 ARG A N 1
ATOM 935 C CA . ARG A 1 122 ? -1.805 5.064 -4.594 1.00 94.38 122 ARG A CA 1
ATOM 936 C C . ARG A 1 122 ? -3.253 4.637 -4.426 1.00 94.38 122 ARG A C 1
ATOM 938 O O . ARG A 1 122 ? -4.174 5.417 -4.660 1.00 94.38 122 ARG A O 1
ATOM 945 N N . VAL A 1 123 ? -3.449 3.397 -4.024 1.00 94.25 123 VAL A N 1
ATOM 946 C CA . VAL A 1 123 ? -4.749 2.827 -3.688 1.00 94.25 123 VAL A CA 1
ATOM 947 C C . VAL A 1 123 ? -4.746 2.445 -2.219 1.00 94.25 123 VAL A C 1
ATOM 949 O O . VAL A 1 123 ? -3.723 2.012 -1.691 1.00 94.25 123 VAL A O 1
ATOM 952 N N . ILE A 1 124 ? -5.879 2.656 -1.566 1.00 95.25 124 ILE A N 1
ATOM 953 C CA . ILE A 1 124 ? -6.096 2.361 -0.157 1.00 95.25 124 ILE A CA 1
ATOM 954 C C . ILE A 1 124 ? -7.040 1.166 -0.081 1.00 95.25 124 ILE A C 1
ATOM 956 O O . ILE A 1 124 ? -8.128 1.197 -0.663 1.00 95.25 124 ILE A O 1
ATOM 960 N N . TRP A 1 125 ? -6.611 0.135 0.635 1.00 93.69 125 TRP A N 1
ATOM 961 C CA . TRP A 1 125 ? -7.321 -1.113 0.866 1.00 93.69 125 TRP A CA 1
ATOM 962 C C . TRP A 1 125 ? -7.780 -1.215 2.320 1.00 93.69 125 TRP A C 1
ATOM 964 O O . TRP A 1 125 ? -7.051 -0.824 3.233 1.00 93.69 125 TRP A O 1
ATOM 974 N N . LYS A 1 126 ? -8.974 -1.771 2.531 1.00 93.12 126 LYS A N 1
ATOM 975 C CA . LYS A 1 126 ? -9.502 -2.169 3.842 1.00 93.12 126 LYS A CA 1
ATOM 976 C C . LYS A 1 126 ? -10.297 -3.461 3.679 1.00 93.12 126 LYS A C 1
ATOM 978 O O . LYS A 1 126 ? -11.219 -3.496 2.862 1.00 93.12 126 LYS A O 1
ATOM 983 N N . GLY A 1 127 ? -9.949 -4.508 4.429 1.00 90.19 127 GLY A N 1
ATOM 984 C CA . GLY A 1 127 ? -10.671 -5.785 4.389 1.00 90.19 127 GLY A CA 1
ATOM 985 C C . GLY A 1 127 ? -10.778 -6.383 2.982 1.00 90.19 127 GLY A C 1
ATOM 986 O O . GLY A 1 127 ? -11.870 -6.774 2.570 1.00 90.19 127 GLY A O 1
ATOM 987 N N . GLY A 1 128 ? -9.697 -6.340 2.197 1.00 89.06 128 GLY A N 1
ATOM 988 C CA . GLY A 1 128 ? -9.651 -6.862 0.825 1.00 89.06 128 GLY A CA 1
ATOM 989 C C . GLY A 1 128 ? -10.335 -5.998 -0.233 1.00 89.06 128 GLY A C 1
ATOM 990 O O . GLY A 1 128 ? -10.431 -6.405 -1.390 1.00 89.06 128 GLY A O 1
ATOM 991 N N . LYS A 1 129 ? -10.821 -4.801 0.120 1.00 90.88 129 LYS A N 1
ATOM 992 C CA . LYS A 1 129 ? -11.532 -3.910 -0.808 1.00 90.88 129 LYS A CA 1
ATOM 993 C C . LYS A 1 129 ? -10.811 -2.588 -0.987 1.00 90.88 129 LYS A C 1
ATOM 995 O O . LYS A 1 129 ? -10.355 -1.982 -0.018 1.00 90.88 129 LYS A O 1
ATOM 1000 N N . VAL A 1 130 ? -10.792 -2.102 -2.224 1.00 92.50 130 VAL A N 1
ATOM 1001 C CA . VAL A 1 130 ? -10.388 -0.729 -2.527 1.00 92.50 130 VAL A CA 1
ATOM 1002 C C . VAL A 1 130 ? -11.418 0.232 -1.947 1.00 92.50 130 VAL A C 1
ATOM 1004 O O . VAL A 1 130 ? -12.589 0.181 -2.319 1.00 92.50 130 VAL A O 1
ATOM 1007 N N . ILE A 1 131 ? -10.976 1.135 -1.076 1.00 94.00 131 ILE A N 1
ATOM 1008 C CA . ILE A 1 131 ? -11.827 2.209 -0.547 1.00 94.00 131 ILE A CA 1
ATOM 1009 C C . ILE A 1 131 ? -11.605 3.527 -1.286 1.00 94.00 131 ILE A C 1
ATOM 1011 O O . ILE A 1 131 ? -12.533 4.320 -1.424 1.00 94.00 131 ILE A O 1
ATOM 1015 N N . LYS A 1 132 ? -10.381 3.775 -1.778 1.00 94.62 132 LYS A N 1
ATOM 1016 C CA . LYS A 1 132 ? -10.032 5.035 -2.445 1.00 94.62 132 LYS A CA 1
ATOM 1017 C C . LYS A 1 132 ? -8.768 4.918 -3.288 1.00 94.62 132 LYS A C 1
ATOM 1019 O O . LYS A 1 132 ? -7.819 4.236 -2.910 1.00 94.62 132 LYS A O 1
ATOM 1024 N N . MET A 1 133 ? -8.727 5.657 -4.393 1.00 94.81 133 MET A N 1
ATOM 1025 C CA . MET A 1 133 ? -7.498 5.960 -5.131 1.00 94.81 133 MET A CA 1
ATOM 1026 C C . MET A 1 133 ? -7.107 7.421 -4.900 1.00 94.81 133 MET A C 1
ATOM 1028 O O . MET A 1 133 ? -7.965 8.303 -4.898 1.00 94.81 133 MET A O 1
ATOM 1032 N N . ILE A 1 134 ? -5.818 7.693 -4.707 1.00 95.50 134 ILE A N 1
ATOM 1033 C CA . ILE A 1 134 ? -5.317 9.009 -4.307 1.00 95.50 134 ILE A CA 1
ATOM 1034 C C . ILE A 1 134 ? -3.949 9.320 -4.934 1.00 95.50 134 ILE A C 1
ATOM 1036 O O . ILE A 1 134 ? -3.093 8.451 -5.053 1.00 95.50 134 ILE A O 1
ATOM 1040 N N . ASN A 1 135 ? -3.731 10.588 -5.304 1.00 95.06 135 ASN A N 1
ATOM 1041 C CA . ASN A 1 135 ? -2.484 11.097 -5.910 1.00 95.06 135 ASN A CA 1
ATOM 1042 C C . ASN A 1 135 ? -1.728 12.100 -5.014 1.00 95.06 135 ASN A C 1
ATOM 1044 O O . ASN A 1 135 ? -0.816 12.794 -5.469 1.00 95.06 135 ASN A O 1
ATOM 1048 N N . LYS A 1 136 ? -2.129 12.223 -3.743 1.00 94.62 136 LYS A N 1
ATOM 1049 C CA . LYS A 1 136 ? -1.519 13.138 -2.766 1.00 94.62 136 LYS A CA 1
ATOM 1050 C C . LYS A 1 136 ? -0.024 12.828 -2.613 1.00 94.62 136 LYS A C 1
ATOM 1052 O O . LYS A 1 136 ? 0.382 11.683 -2.787 1.00 94.62 136 LYS A O 1
ATOM 1057 N N . LYS A 1 137 ? 0.795 13.827 -2.281 1.00 95.00 137 LYS A N 1
ATOM 1058 C CA . LYS A 1 137 ? 2.210 13.636 -1.923 1.00 95.00 137 LYS A CA 1
ATOM 1059 C C . LYS A 1 137 ? 2.383 13.558 -0.407 1.00 95.00 137 LYS A C 1
ATOM 1061 O O . LYS A 1 137 ? 1.665 14.230 0.329 1.00 95.00 137 LYS A O 1
ATOM 1066 N N . GLY A 1 138 ? 3.375 12.794 0.030 1.00 93.88 138 GLY A N 1
ATOM 1067 C CA . GLY A 1 138 ? 3.720 12.600 1.428 1.00 93.88 138 GLY A CA 1
ATOM 1068 C C . GLY A 1 138 ? 2.802 11.619 2.155 1.00 93.88 138 GLY A C 1
ATOM 1069 O O . GLY A 1 138 ? 2.003 10.887 1.555 1.00 93.88 138 GLY A O 1
ATOM 1070 N N . MET A 1 139 ? 2.963 11.620 3.476 1.00 93.38 139 MET A N 1
ATOM 1071 C CA . MET A 1 139 ? 2.244 10.751 4.401 1.00 93.38 139 MET A CA 1
ATOM 1072 C C . MET A 1 139 ? 0.732 10.971 4.296 1.00 93.38 139 MET A C 1
ATOM 1074 O O . MET A 1 139 ? 0.249 12.106 4.331 1.00 93.38 139 MET A O 1
ATOM 1078 N N . LEU A 1 140 ? -0.002 9.870 4.162 1.00 94.25 140 LEU A N 1
ATOM 1079 C CA . LEU A 1 140 ? -1.452 9.881 4.269 1.00 94.25 140 LEU A CA 1
ATOM 1080 C C . LEU A 1 140 ? -1.867 9.733 5.730 1.00 94.25 140 LEU A C 1
ATOM 1082 O O . LEU A 1 140 ? -1.183 9.104 6.531 1.00 94.25 140 LEU A O 1
ATOM 1086 N N . THR A 1 141 ? -3.007 10.319 6.062 1.00 91.69 141 THR A N 1
ATOM 1087 C CA . THR A 1 141 ? -3.636 10.218 7.380 1.00 91.69 141 THR A CA 1
ATOM 1088 C C . THR A 1 141 ? -5.059 9.706 7.218 1.00 91.69 141 THR A C 1
ATOM 1090 O O . THR A 1 141 ? -5.607 9.768 6.121 1.00 91.69 141 THR A O 1
ATOM 1093 N N . VAL A 1 142 ? -5.706 9.292 8.309 1.00 89.88 142 VAL A N 1
ATOM 1094 C CA . VAL A 1 142 ? -7.101 8.806 8.276 1.00 89.88 142 VAL A CA 1
ATOM 1095 C C . VAL A 1 142 ? -8.065 9.808 7.619 1.00 89.88 142 VAL A C 1
ATOM 1097 O O . VAL A 1 142 ? -9.012 9.407 6.951 1.00 89.88 142 VAL A O 1
ATOM 1100 N N . LYS A 1 143 ? -7.787 11.117 7.711 1.00 91.88 143 LYS A N 1
ATOM 1101 C CA . LYS A 1 143 ? -8.571 12.170 7.037 1.00 91.88 143 LYS A CA 1
ATOM 1102 C C . LYS A 1 143 ? -8.569 12.055 5.511 1.00 91.88 143 LYS A C 1
ATOM 1104 O O . LYS A 1 143 ? -9.467 12.575 4.865 1.00 91.88 143 LYS A O 1
ATOM 1109 N N . ASP A 1 144 ? -7.556 11.416 4.937 1.00 92.88 144 ASP A N 1
ATOM 1110 C CA . ASP A 1 144 ? -7.443 11.210 3.497 1.00 92.88 144 ASP A CA 1
ATOM 1111 C C . ASP A 1 144 ? -8.247 9.990 3.013 1.00 92.88 144 ASP A C 1
ATOM 1113 O O . ASP A 1 144 ? -8.435 9.845 1.804 1.00 92.88 144 ASP A O 1
ATOM 1117 N N . PHE A 1 145 ? -8.694 9.111 3.923 1.00 90.00 145 PHE A N 1
ATOM 1118 C CA . PHE A 1 145 ? -9.309 7.811 3.603 1.00 90.00 145 PHE A CA 1
ATOM 1119 C C . PHE A 1 145 ? -10.825 7.900 3.399 1.00 90.00 145 PHE A C 1
ATOM 1121 O O . PHE A 1 145 ? -11.407 7.002 2.793 1.00 90.00 145 PHE A O 1
ATOM 1128 N N . VAL A 1 146 ? -11.427 8.988 3.885 1.00 77.19 146 VAL A N 1
ATOM 1129 C CA . VAL A 1 146 ? -12.837 9.368 3.710 1.00 77.19 146 VAL A CA 1
ATOM 1130 C C . VAL A 1 146 ? -13.051 10.247 2.486 1.00 77.19 146 VAL A C 1
ATOM 1132 O O . VAL A 1 146 ? -12.099 10.948 2.063 1.00 77.19 146 VAL A O 1
#

pLDDT: mean 75.17, std 19.57, range [28.42, 95.81]